Protein AF-A0A434MG94-F1 (afdb_monomer_lite)

Foldseek 3Di:
DDPVVDDDPCPVVLVVLVVVPDQLLVSLVVVCVVVVPCPVPPCPNVVSVVSSVLVVQCVVPNDQSSCVVVVRHDDDD

Structure (mmCIF, N/CA/C/O backbone):
data_AF-A0A434MG94-F1
#
_entry.id   AF-A0A434MG94-F1
#
loop_
_atom_site.group_PDB
_atom_site.id
_atom_site.type_symbol
_atom_site.label_atom_id
_atom_site.label_alt_id
_atom_site.label_comp_id
_atom_site.label_asym_id
_atom_site.label_entity_id
_atom_site.label_seq_id
_atom_site.pdbx_PDB_ins_code
_atom_site.Cartn_x
_atom_site.Cartn_y
_atom_site.Cartn_z
_atom_site.occupancy
_atom_site.B_iso_or_equiv
_atom_site.auth_seq_id
_atom_site.auth_comp_id
_atom_site.auth_asym_id
_atom_site.auth_atom_id
_atom_site.pdbx_PDB_model_num
ATOM 1 N N . LEU A 1 1 ? -17.000 -5.472 -22.278 1.00 71.19 1 LEU A N 1
ATOM 2 C CA . LEU A 1 1 ? -15.574 -5.515 -22.678 1.00 71.19 1 LEU A CA 1
ATOM 3 C C . LEU A 1 1 ? -14.991 -6.836 -22.188 1.00 71.19 1 LEU A C 1
ATOM 5 O O . LEU A 1 1 ? -15.498 -7.320 -21.181 1.00 71.19 1 LEU A O 1
ATOM 9 N N . PRO A 1 2 ? -14.022 -7.445 -22.889 1.00 82.56 2 PRO A N 1
ATOM 10 C CA . PRO A 1 2 ? -13.332 -8.636 -22.385 1.00 82.56 2 PRO A CA 1
ATOM 11 C C . PRO A 1 2 ? -12.500 -8.294 -21.137 1.00 82.56 2 PRO A C 1
ATOM 13 O O . PRO A 1 2 ? -12.064 -7.153 -21.001 1.00 82.56 2 PRO A O 1
ATOM 16 N N . GLU A 1 3 ? -12.268 -9.261 -20.242 1.00 68.81 3 GLU A N 1
ATOM 17 C CA . GLU A 1 3 ? -1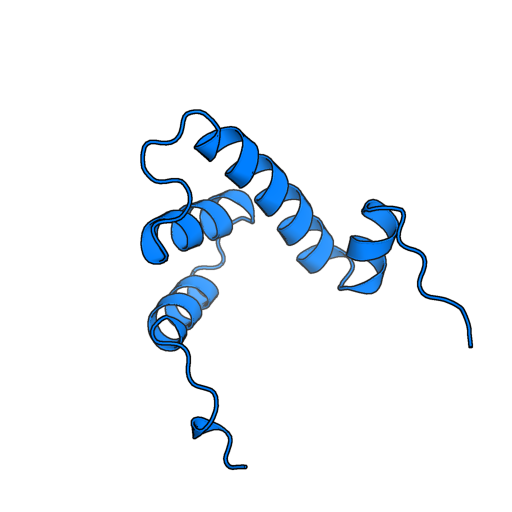1.474 -9.063 -19.009 1.00 68.81 3 GLU A CA 1
ATOM 18 C C . GLU A 1 3 ? -10.081 -8.488 -19.293 1.00 68.81 3 GLU A C 1
ATOM 20 O O . GLU A 1 3 ? -9.628 -7.584 -18.600 1.00 68.81 3 GLU A O 1
ATOM 25 N N . SER A 1 4 ? -9.451 -8.913 -20.389 1.00 70.19 4 SER A N 1
ATOM 26 C CA . SER A 1 4 ? -8.135 -8.433 -20.826 1.00 70.19 4 SER A CA 1
ATOM 27 C C . SER A 1 4 ? -8.109 -6.975 -21.303 1.00 70.19 4 SER A C 1
ATOM 29 O O . SER A 1 4 ? -7.088 -6.515 -21.802 1.00 70.19 4 SER A O 1
ATOM 31 N N . HIS A 1 5 ? -9.233 -6.258 -21.254 1.00 74.88 5 HIS A N 1
ATOM 32 C CA . HIS A 1 5 ? -9.296 -4.855 -21.655 1.00 74.88 5 HIS A CA 1
ATOM 33 C C . HIS A 1 5 ? -8.781 -3.908 -20.562 1.00 74.88 5 HIS A C 1
ATOM 35 O O . HIS A 1 5 ? -8.355 -2.799 -20.870 1.00 74.88 5 HIS A O 1
ATOM 41 N N . PHE A 1 6 ? -8.813 -4.337 -19.298 1.00 74.56 6 PHE A N 1
ATOM 42 C CA . PHE A 1 6 ? -8.322 -3.569 -18.158 1.00 74.56 6 PHE A CA 1
ATOM 43 C C . PHE A 1 6 ? -7.130 -4.303 -17.553 1.00 74.56 6 PHE A C 1
ATOM 45 O O . PHE A 1 6 ? -7.280 -5.023 -16.574 1.00 74.56 6 PHE A O 1
ATOM 52 N N . THR A 1 7 ? -5.968 -4.162 -18.186 1.00 84.12 7 THR A N 1
ATOM 53 C CA . THR A 1 7 ? -4.712 -4.729 -17.684 1.00 84.12 7 THR A CA 1
ATOM 54 C C . THR A 1 7 ? -3.779 -3.612 -17.253 1.00 84.12 7 THR A C 1
ATOM 56 O O . THR A 1 7 ? -3.463 -2.730 -18.060 1.00 84.12 7 THR A O 1
ATOM 59 N N . ASP A 1 8 ? -3.325 -3.662 -16.010 1.00 87.06 8 ASP A N 1
ATOM 60 C CA . ASP A 1 8 ? -2.260 -2.811 -15.503 1.00 87.06 8 ASP A CA 1
ATOM 61 C C . ASP A 1 8 ? -0.893 -3.455 -15.814 1.00 87.06 8 ASP A C 1
ATOM 63 O O . ASP A 1 8 ? -0.733 -4.672 -15.667 1.00 87.06 8 ASP A O 1
ATOM 67 N N . PRO A 1 9 ? 0.133 -2.682 -16.221 1.00 89.44 9 PRO A N 1
ATOM 68 C CA . PRO A 1 9 ? 1.495 -3.197 -16.385 1.00 89.44 9 PRO A CA 1
ATOM 69 C C . PRO A 1 9 ? 2.045 -3.931 -15.151 1.00 89.44 9 PRO A C 1
ATOM 71 O O . PRO A 1 9 ? 2.960 -4.747 -15.280 1.00 89.44 9 PRO A O 1
ATOM 74 N N . LEU A 1 10 ? 1.506 -3.648 -13.964 1.00 91.12 10 LEU A N 1
ATOM 75 C CA . LEU A 1 10 ? 1.890 -4.267 -12.705 1.00 91.12 10 LEU A CA 1
ATOM 76 C C . LEU A 1 10 ? 1.082 -5.527 -12.357 1.00 91.12 10 LEU A C 1
ATOM 78 O O . LEU A 1 10 ? 1.456 -6.207 -11.405 1.00 91.12 10 LEU A O 1
ATOM 82 N N . ASP A 1 11 ? 0.039 -5.897 -13.107 1.00 90.12 11 ASP A N 1
ATOM 83 C CA . ASP A 1 11 ? -0.853 -7.015 -12.751 1.00 90.12 11 ASP A CA 1
ATOM 84 C C . ASP A 1 11 ? -0.090 -8.314 -12.468 1.00 90.12 11 ASP A C 1
ATOM 86 O O . ASP A 1 11 ? -0.291 -8.961 -11.439 1.00 90.12 11 ASP A O 1
ATOM 90 N N . LEU A 1 12 ? 0.847 -8.678 -13.350 1.00 90.50 12 LEU A N 1
ATOM 91 C CA . LEU A 1 12 ? 1.608 -9.922 -13.224 1.00 90.50 12 LEU A CA 1
ATOM 92 C C . LEU A 1 12 ? 2.517 -9.919 -11.988 1.00 90.50 12 LEU A C 1
ATOM 94 O O . LEU A 1 12 ? 2.635 -10.934 -11.298 1.00 90.50 12 LEU A O 1
ATOM 98 N N . VAL A 1 13 ? 3.155 -8.786 -11.687 1.00 91.31 13 VAL A N 1
ATOM 99 C CA . VAL A 1 13 ? 4.059 -8.679 -10.532 1.00 91.31 13 VAL A CA 1
ATOM 100 C C . VAL A 1 13 ? 3.291 -8.566 -9.217 1.00 91.31 13 VAL A C 1
ATOM 102 O O . VAL A 1 13 ? 3.733 -9.122 -8.213 1.00 91.31 13 VAL A O 1
ATOM 105 N N . LEU A 1 14 ? 2.122 -7.922 -9.217 1.00 91.31 14 LEU A N 1
ATOM 106 C CA . LEU A 1 14 ? 1.238 -7.851 -8.055 1.00 91.31 14 LEU A CA 1
ATOM 107 C C . LEU A 1 14 ? 0.622 -9.219 -7.738 1.00 91.31 14 LEU A C 1
ATOM 109 O O . LEU A 1 14 ? 0.622 -9.623 -6.576 1.00 91.31 14 LEU A O 1
ATOM 113 N N . ALA A 1 15 ? 0.198 -9.977 -8.754 1.00 90.38 15 ALA A N 1
ATOM 114 C CA . ALA A 1 15 ? -0.287 -11.345 -8.569 1.00 90.38 15 ALA A CA 1
ATOM 115 C C . ALA A 1 15 ? 0.779 -12.253 -7.929 1.00 90.38 15 ALA A C 1
ATOM 117 O O . ALA A 1 15 ? 0.474 -13.048 -7.043 1.00 90.38 15 ALA A O 1
ATOM 118 N N . ALA A 1 16 ? 2.050 -12.097 -8.316 1.00 91.25 16 ALA A N 1
ATOM 119 C CA . ALA A 1 16 ? 3.161 -12.839 -7.718 1.00 91.25 16 ALA A CA 1
ATOM 120 C C . ALA A 1 16 ? 3.480 -12.423 -6.267 1.00 91.25 16 ALA A C 1
ATOM 122 O O . ALA A 1 16 ? 4.050 -13.211 -5.511 1.00 91.25 16 ALA A O 1
ATOM 123 N N . LEU A 1 17 ? 3.144 -11.195 -5.851 1.00 90.88 17 LEU A N 1
ATOM 124 C CA . LEU A 1 17 ? 3.262 -10.792 -4.446 1.00 90.88 17 LEU A CA 1
ATOM 125 C C . LEU A 1 17 ? 2.200 -11.460 -3.571 1.00 90.88 17 LEU A C 1
ATOM 127 O O . LEU A 1 17 ? 2.508 -11.842 -2.442 1.00 90.88 17 LEU A O 1
ATOM 131 N N . ASP A 1 18 ? 0.983 -11.628 -4.087 1.00 84.38 18 ASP A N 1
ATOM 132 C CA . ASP A 1 18 ? -0.139 -12.178 -3.321 1.00 84.38 18 ASP A CA 1
ATOM 133 C C . ASP A 1 18 ? 0.106 -13.636 -2.889 1.00 84.38 18 ASP A C 1
ATOM 135 O O . ASP A 1 18 ? -0.225 -14.038 -1.773 1.00 84.38 18 ASP A O 1
ATOM 139 N N . THR A 1 19 ? 0.835 -14.414 -3.697 1.00 89.31 19 THR A N 1
ATOM 140 C CA . THR A 1 19 ? 1.183 -15.811 -3.374 1.00 89.31 19 THR A CA 1
ATOM 141 C C . THR A 1 19 ? 2.179 -15.960 -2.220 1.00 89.31 19 THR A C 1
ATOM 143 O O . THR A 1 19 ? 2.456 -17.076 -1.786 1.00 89.31 19 THR A O 1
ATOM 146 N N . ARG A 1 20 ? 2.786 -14.866 -1.744 1.00 88.94 20 ARG A N 1
ATOM 147 C CA . ARG A 1 20 ? 3.858 -14.896 -0.733 1.00 88.94 20 ARG A CA 1
ATOM 148 C C . ARG A 1 20 ? 3.350 -14.788 0.706 1.00 88.94 20 ARG A C 1
ATOM 150 O O . ARG A 1 20 ? 4.169 -14.864 1.616 1.00 88.94 20 ARG A O 1
ATOM 157 N N . HIS A 1 21 ? 2.041 -14.605 0.915 1.00 87.88 21 HIS A N 1
ATOM 158 C CA . HIS A 1 21 ? 1.406 -14.484 2.239 1.00 87.88 21 HIS A CA 1
ATOM 159 C C . HIS A 1 21 ? 2.105 -13.485 3.180 1.00 87.88 21 HIS A C 1
ATOM 161 O O . HIS A 1 21 ? 2.256 -13.723 4.377 1.00 87.88 21 HIS A O 1
ATOM 167 N N . LEU A 1 22 ? 2.549 -12.360 2.620 1.00 94.69 22 LEU A N 1
ATOM 168 C CA . LEU A 1 22 ? 3.265 -11.320 3.350 1.00 94.69 22 LEU A CA 1
ATOM 169 C C . LEU A 1 22 ? 2.354 -10.607 4.359 1.00 94.69 22 LEU A C 1
ATOM 171 O O . LEU A 1 22 ? 1.155 -10.404 4.115 1.00 94.69 22 LEU A O 1
ATOM 175 N N . SER A 1 23 ? 2.948 -10.118 5.450 1.00 95.75 23 SER A N 1
ATOM 176 C CA . SER A 1 23 ? 2.268 -9.168 6.337 1.00 95.75 23 SER A CA 1
ATOM 177 C C . SER A 1 23 ? 1.825 -7.916 5.565 1.00 95.75 23 SER A C 1
ATOM 179 O O . SER A 1 23 ? 2.297 -7.643 4.454 1.00 95.75 23 SER A O 1
ATOM 181 N N . ALA A 1 24 ? 0.897 -7.131 6.123 1.00 95.88 24 ALA A N 1
ATOM 182 C CA . ALA A 1 24 ? 0.442 -5.907 5.463 1.00 95.88 24 ALA A CA 1
ATOM 183 C C . ALA A 1 24 ? 1.599 -4.923 5.209 1.00 95.88 24 ALA A C 1
ATOM 185 O O . ALA A 1 24 ? 1.697 -4.374 4.114 1.00 95.88 24 ALA A O 1
ATOM 186 N N . GLY A 1 25 ? 2.515 -4.771 6.173 1.00 96.94 25 GLY A N 1
ATOM 187 C CA . GLY A 1 25 ? 3.696 -3.913 6.036 1.00 96.94 25 GLY A CA 1
ATOM 188 C C . GLY A 1 25 ? 4.629 -4.358 4.911 1.00 96.94 25 GLY A C 1
ATOM 189 O O . GLY A 1 25 ? 4.978 -3.561 4.043 1.00 96.94 25 GLY A O 1
ATOM 190 N N . GLU A 1 26 ? 4.972 -5.647 4.868 1.00 97.50 26 GLU A N 1
ATOM 191 C CA . GLU A 1 26 ? 5.815 -6.212 3.806 1.00 97.50 26 GLU A CA 1
ATOM 192 C C . GLU A 1 26 ? 5.149 -6.117 2.428 1.00 97.50 26 GLU A C 1
ATOM 194 O O . GLU A 1 26 ? 5.814 -5.801 1.443 1.00 97.50 26 GLU A O 1
ATOM 199 N N . THR A 1 27 ? 3.831 -6.344 2.358 1.00 97.06 27 THR A N 1
ATOM 200 C CA . THR A 1 27 ? 3.062 -6.201 1.112 1.00 97.06 27 THR A CA 1
ATOM 201 C C . THR A 1 27 ? 3.145 -4.765 0.599 1.00 97.06 27 THR A C 1
ATOM 203 O O . THR A 1 27 ? 3.493 -4.540 -0.557 1.00 97.06 27 THR A O 1
ATOM 206 N N . VAL A 1 28 ? 2.857 -3.780 1.455 1.00 97.19 28 VAL A N 1
ATOM 207 C CA . VAL A 1 28 ? 2.850 -2.363 1.069 1.00 97.19 28 VAL A CA 1
ATOM 208 C C . VAL A 1 28 ? 4.242 -1.890 0.671 1.00 97.19 28 VAL A C 1
ATOM 210 O O . VAL A 1 28 ? 4.379 -1.229 -0.356 1.00 97.19 28 VAL A O 1
ATOM 213 N N . ALA A 1 29 ? 5.280 -2.265 1.422 1.00 97.31 29 ALA A N 1
ATOM 214 C CA . ALA A 1 29 ? 6.656 -1.932 1.068 1.00 97.31 29 ALA A CA 1
ATOM 215 C C . ALA A 1 29 ? 7.031 -2.484 -0.319 1.00 97.31 29 ALA A C 1
ATOM 217 O O . ALA A 1 29 ? 7.562 -1.743 -1.147 1.00 97.31 29 ALA A O 1
ATOM 218 N N . ALA A 1 30 ? 6.679 -3.744 -0.605 1.00 96.44 30 ALA A N 1
ATOM 219 C CA . ALA A 1 30 ? 6.941 -4.367 -1.899 1.00 96.44 30 ALA A CA 1
ATOM 220 C C . ALA A 1 30 ? 6.180 -3.684 -3.048 1.00 96.44 30 ALA A C 1
ATOM 222 O O . ALA A 1 30 ? 6.754 -3.461 -4.113 1.00 96.44 30 ALA A O 1
ATOM 223 N N . VAL A 1 31 ? 4.917 -3.298 -2.837 1.00 95.88 31 VAL A N 1
ATOM 224 C CA . VAL A 1 31 ? 4.140 -2.534 -3.829 1.00 95.88 31 VAL A CA 1
ATOM 225 C C . VAL A 1 31 ? 4.757 -1.154 -4.068 1.00 95.88 31 VAL A C 1
ATOM 227 O O . VAL A 1 31 ? 4.878 -0.737 -5.218 1.00 95.88 31 VAL A O 1
ATOM 230 N N . PHE A 1 32 ? 5.200 -0.458 -3.016 1.00 96.81 32 PHE A N 1
ATOM 231 C CA . PHE A 1 32 ? 5.884 0.832 -3.149 1.00 96.81 32 PHE A CA 1
ATOM 232 C C . PHE A 1 32 ? 7.177 0.707 -3.959 1.00 96.81 32 PHE A C 1
ATOM 234 O O . PHE A 1 32 ? 7.457 1.570 -4.788 1.00 96.81 32 PHE A O 1
ATOM 241 N N . ASP A 1 33 ? 7.945 -0.363 -3.751 1.00 95.31 33 ASP A N 1
ATOM 242 C CA . ASP A 1 33 ? 9.164 -0.621 -4.517 1.00 95.31 33 ASP A CA 1
ATOM 243 C C . ASP A 1 33 ? 8.878 -0.956 -5.985 1.00 95.31 33 ASP A C 1
ATOM 245 O O . ASP A 1 33 ? 9.538 -0.402 -6.866 1.00 95.31 33 ASP A O 1
ATOM 249 N N . LEU A 1 34 ? 7.874 -1.797 -6.263 1.00 94.69 34 LEU A N 1
ATOM 250 C CA . LEU A 1 34 ? 7.480 -2.164 -7.629 1.00 94.69 34 LEU A CA 1
ATOM 251 C C . LEU A 1 34 ? 6.933 -0.971 -8.420 1.00 94.69 34 LEU A C 1
ATOM 253 O O . LEU A 1 34 ? 7.314 -0.768 -9.570 1.00 94.69 34 LEU A O 1
ATOM 257 N N . ALA A 1 35 ? 6.055 -0.178 -7.804 1.00 93.50 35 ALA A N 1
ATOM 258 C CA . ALA A 1 35 ? 5.425 0.976 -8.442 1.00 93.50 35 ALA A CA 1
ATOM 259 C C . ALA A 1 35 ? 6.311 2.236 -8.422 1.00 93.50 35 ALA A C 1
ATOM 261 O O . ALA A 1 35 ? 5.996 3.233 -9.069 1.00 93.50 35 ALA A O 1
ATOM 262 N N . GLY A 1 36 ? 7.414 2.224 -7.664 1.00 93.81 36 GLY A N 1
ATOM 263 C CA . GLY A 1 36 ? 8.293 3.380 -7.486 1.00 93.81 36 GLY A CA 1
ATOM 264 C C . GLY A 1 36 ? 7.690 4.502 -6.630 1.00 93.81 36 GLY A C 1
ATOM 265 O O . GLY A 1 36 ? 8.136 5.650 -6.724 1.00 93.81 36 GLY A O 1
ATOM 266 N N . PHE A 1 37 ? 6.697 4.205 -5.788 1.00 94.44 37 PHE A N 1
ATOM 267 C CA . PHE A 1 37 ? 6.026 5.211 -4.966 1.00 94.44 37 PHE A CA 1
ATOM 268 C C . PHE A 1 37 ? 6.956 5.839 -3.924 1.00 94.44 37 PHE A C 1
ATOM 270 O O . PHE A 1 37 ? 7.695 5.154 -3.213 1.00 94.44 37 PHE A O 1
ATOM 277 N N . ALA A 1 38 ? 6.883 7.173 -3.826 1.00 94.75 38 ALA A N 1
ATOM 278 C CA . ALA A 1 38 ? 7.618 7.998 -2.863 1.00 94.75 38 ALA A CA 1
ATOM 279 C C . ALA A 1 38 ? 9.133 7.698 -2.794 1.00 94.75 38 ALA A C 1
ATOM 281 O O . ALA A 1 38 ? 9.772 7.917 -1.763 1.00 94.75 38 ALA A O 1
ATOM 282 N N . LYS A 1 39 ? 9.731 7.186 -3.879 1.00 94.62 39 LYS A N 1
ATOM 283 C CA . LYS A 1 39 ? 11.150 6.818 -3.924 1.00 94.62 39 LYS A CA 1
ATOM 284 C C . LYS A 1 39 ? 12.031 8.033 -3.616 1.00 94.62 39 LYS A C 1
ATOM 286 O O . LYS A 1 39 ? 11.967 9.042 -4.308 1.00 94.62 39 LYS A O 1
ATOM 291 N N . GLY A 1 40 ? 12.858 7.922 -2.574 1.00 93.31 40 GLY A N 1
ATOM 292 C CA . GLY A 1 40 ? 13.732 9.006 -2.104 1.00 93.31 40 GLY A CA 1
ATOM 293 C C . GLY A 1 40 ? 13.021 10.134 -1.342 1.00 93.31 40 GLY A C 1
ATOM 294 O O . GLY A 1 40 ? 13.678 11.090 -0.940 1.00 93.31 40 GLY A O 1
ATOM 295 N N . GLY A 1 41 ? 11.705 10.039 -1.127 1.00 95.06 41 GLY A N 1
ATOM 296 C CA . GLY A 1 41 ? 10.945 11.011 -0.344 1.00 95.06 41 GLY A CA 1
ATOM 297 C C . GLY A 1 41 ? 11.103 10.790 1.161 1.00 95.06 41 GLY A C 1
ATOM 298 O O . GLY A 1 41 ? 11.092 9.651 1.627 1.00 95.06 41 GLY A O 1
ATOM 299 N N . ALA A 1 42 ? 11.194 11.881 1.924 1.00 95.56 42 ALA A N 1
ATOM 300 C CA . ALA A 1 42 ? 11.330 11.837 3.384 1.00 95.56 42 ALA A CA 1
ATOM 301 C C . ALA A 1 42 ? 10.151 11.123 4.074 1.00 95.56 42 ALA A C 1
ATOM 303 O O . ALA A 1 42 ? 10.346 10.391 5.038 1.00 95.56 42 ALA A O 1
ATOM 304 N N . GLU A 1 43 ? 8.943 11.261 3.522 1.00 96.25 43 GLU A N 1
ATOM 305 C CA . GLU A 1 43 ? 7.710 10.693 4.083 1.00 96.25 43 GLU A CA 1
ATOM 306 C C . GLU A 1 43 ? 7.443 9.240 3.668 1.00 96.25 43 GLU A C 1
ATOM 308 O O . GLU A 1 43 ? 6.390 8.689 3.987 1.00 96.25 43 GLU A O 1
ATOM 313 N N . ARG A 1 44 ? 8.356 8.588 2.931 1.00 97.00 44 ARG A N 1
ATOM 314 C CA . ARG A 1 44 ? 8.099 7.247 2.379 1.00 97.00 44 ARG A CA 1
ATOM 315 C C . ARG A 1 44 ? 7.732 6.235 3.464 1.00 97.00 44 ARG A C 1
ATOM 317 O O . ARG A 1 44 ? 6.811 5.452 3.261 1.00 97.00 44 ARG A O 1
ATOM 324 N N . LEU A 1 45 ? 8.440 6.248 4.592 1.00 96.75 45 LEU A N 1
ATOM 325 C CA . LEU A 1 45 ? 8.169 5.327 5.700 1.00 96.75 45 LEU A CA 1
ATOM 326 C C . LEU A 1 45 ? 6.807 5.615 6.340 1.00 96.75 45 LEU A C 1
ATOM 328 O O . LEU A 1 45 ? 6.005 4.699 6.472 1.00 96.75 45 LEU A O 1
ATOM 332 N N . THR A 1 46 ? 6.498 6.888 6.603 1.00 97.31 46 THR A N 1
ATOM 333 C CA . THR A 1 46 ? 5.190 7.319 7.120 1.00 97.31 46 THR A CA 1
ATOM 334 C C . THR A 1 46 ? 4.037 6.845 6.230 1.00 97.31 46 THR A C 1
ATOM 336 O O . THR A 1 46 ? 3.022 6.349 6.717 1.00 97.31 46 THR A O 1
ATOM 339 N N . LEU A 1 47 ? 4.191 6.969 4.907 1.00 97.75 47 LEU A N 1
ATOM 340 C CA . LEU A 1 47 ? 3.182 6.536 3.939 1.00 97.75 47 LEU A CA 1
ATOM 341 C C . LEU A 1 47 ? 3.029 5.012 3.894 1.00 97.75 47 LEU A C 1
ATOM 343 O O . LEU A 1 47 ? 1.905 4.527 3.760 1.00 97.75 47 LEU A O 1
ATOM 347 N N . ILE A 1 48 ? 4.129 4.264 4.020 1.00 97.75 48 ILE A N 1
ATOM 348 C CA . ILE A 1 48 ? 4.090 2.799 4.112 1.00 97.75 48 ILE A CA 1
ATOM 349 C C . ILE A 1 48 ? 3.332 2.372 5.365 1.00 97.75 48 ILE A C 1
ATOM 351 O O . ILE A 1 48 ? 2.436 1.539 5.260 1.00 97.75 48 ILE A O 1
ATOM 355 N N . ASP A 1 49 ? 3.632 2.964 6.520 1.00 97.50 49 ASP A N 1
ATOM 356 C CA . ASP A 1 49 ? 2.969 2.618 7.779 1.00 97.50 49 ASP A CA 1
ATOM 357 C C . ASP A 1 49 ? 1.462 2.900 7.712 1.00 97.50 49 ASP A C 1
ATOM 359 O O . ASP A 1 49 ? 0.642 2.058 8.090 1.00 97.50 49 ASP A O 1
ATOM 363 N N . LEU A 1 50 ? 1.081 4.056 7.156 1.00 96.31 50 LEU A N 1
ATOM 364 C CA . LEU A 1 50 ? -0.323 4.422 6.976 1.00 96.31 50 LEU A CA 1
ATOM 365 C C . LEU A 1 50 ? -1.049 3.445 6.039 1.00 96.31 50 LEU A C 1
ATOM 367 O O . LEU A 1 50 ? -2.120 2.930 6.369 1.00 96.31 50 LEU A O 1
ATOM 371 N N . ALA A 1 51 ? -0.462 3.158 4.876 1.00 96.56 51 ALA A N 1
ATOM 372 C CA . ALA A 1 51 ? -1.049 2.235 3.913 1.00 96.56 51 ALA A CA 1
ATOM 373 C C . ALA A 1 51 ? -1.111 0.798 4.458 1.00 96.56 51 ALA A C 1
ATOM 375 O O . ALA A 1 51 ? -2.100 0.101 4.223 1.00 96.56 51 ALA A O 1
ATOM 376 N N . ALA A 1 52 ? -0.116 0.365 5.234 1.00 97.06 52 ALA A N 1
ATOM 377 C CA . ALA A 1 52 ? -0.108 -0.941 5.885 1.00 97.06 52 ALA A CA 1
ATOM 378 C C . ALA A 1 52 ? -1.244 -1.069 6.907 1.00 97.06 52 ALA A C 1
ATOM 380 O O . ALA A 1 52 ?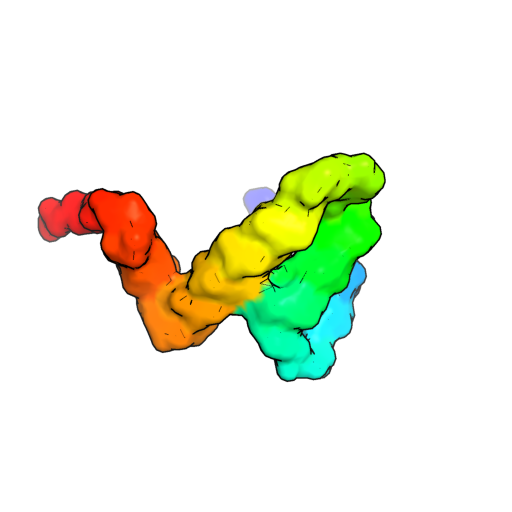 -1.952 -2.075 6.904 1.00 97.06 52 ALA A O 1
ATOM 381 N N . ALA A 1 53 ? -1.484 -0.036 7.721 1.00 94.69 53 ALA A N 1
ATOM 382 C CA . ALA A 1 53 ? -2.601 -0.018 8.664 1.00 94.69 53 ALA A CA 1
ATOM 383 C C . ALA A 1 53 ? -3.965 -0.124 7.954 1.00 94.69 53 ALA A C 1
ATOM 385 O O . ALA A 1 53 ? -4.867 -0.829 8.420 1.00 94.69 53 ALA A O 1
ATOM 386 N N . HIS A 1 54 ? -4.119 0.537 6.803 1.00 94.19 54 HIS A N 1
ATOM 387 C CA . HIS A 1 54 ? -5.331 0.429 5.990 1.00 94.19 54 HIS A CA 1
ATOM 388 C C . HIS A 1 54 ? -5.494 -0.952 5.352 1.00 94.19 54 HIS A C 1
ATOM 390 O O . HIS A 1 54 ? -6.589 -1.516 5.413 1.00 94.19 54 HIS A O 1
ATOM 396 N N . LEU A 1 55 ? -4.422 -1.516 4.788 1.00 95.25 55 LEU A N 1
ATOM 397 C CA . LEU A 1 55 ? -4.445 -2.852 4.197 1.00 95.25 55 LEU A CA 1
ATOM 398 C C . LEU A 1 55 ? -4.775 -3.924 5.240 1.00 95.25 55 LEU A C 1
ATOM 400 O O . LEU A 1 55 ? -5.583 -4.809 4.969 1.00 95.25 55 LEU A O 1
ATOM 404 N N . GLU A 1 56 ? -4.202 -3.829 6.438 1.00 95.06 56 GLU A N 1
ATOM 405 C CA . GLU A 1 56 ? -4.482 -4.769 7.524 1.00 95.06 56 GLU A CA 1
ATOM 406 C C . GLU A 1 56 ? -5.967 -4.749 7.894 1.00 95.06 56 GLU A C 1
ATOM 408 O O . GLU A 1 56 ? -6.628 -5.787 7.940 1.00 95.06 56 GLU A O 1
ATOM 413 N N . ARG A 1 57 ? -6.542 -3.554 8.064 1.00 93.38 57 ARG A N 1
ATOM 414 C CA . ARG A 1 57 ? -7.966 -3.437 8.375 1.00 93.38 57 ARG A CA 1
ATOM 415 C C . ARG A 1 57 ? -8.855 -3.944 7.241 1.00 93.38 57 ARG A C 1
ATOM 417 O O . ARG A 1 57 ? -9.884 -4.565 7.510 1.00 93.38 57 ARG A O 1
ATOM 424 N N . LEU A 1 58 ? -8.465 -3.696 5.992 1.00 94.06 58 LEU A N 1
ATOM 425 C CA . LEU A 1 58 ? -9.171 -4.212 4.824 1.00 94.06 58 LEU A CA 1
ATOM 426 C C . LEU A 1 58 ? -9.166 -5.747 4.806 1.00 94.06 58 LEU A C 1
ATOM 428 O O . LEU A 1 58 ? -10.210 -6.349 4.576 1.00 94.06 58 LEU A O 1
ATOM 432 N N . ARG A 1 59 ? -8.025 -6.379 5.102 1.00 93.31 59 ARG A N 1
ATOM 433 C CA . ARG A 1 59 ? -7.897 -7.843 5.180 1.00 93.31 59 ARG A CA 1
ATOM 434 C C . ARG A 1 59 ? -8.733 -8.442 6.313 1.00 93.31 59 ARG A C 1
ATOM 436 O O . ARG A 1 59 ? -9.346 -9.485 6.122 1.00 93.31 59 ARG A O 1
ATOM 443 N N . GLN A 1 60 ? -8.789 -7.781 7.469 1.00 92.75 60 GLN A N 1
ATOM 444 C CA . GLN A 1 60 ? -9.505 -8.287 8.645 1.00 92.75 60 GLN A CA 1
ATOM 445 C C . GLN A 1 60 ? -11.025 -8.084 8.584 1.00 92.75 60 GLN A C 1
ATOM 447 O O . GLN A 1 60 ? -11.779 -8.944 9.032 1.00 92.75 60 GLN A O 1
ATOM 452 N N . GLY A 1 61 ? -11.487 -6.934 8.085 1.00 90.50 61 GLY A N 1
ATOM 453 C CA . GLY A 1 61 ? -12.894 -6.521 8.189 1.00 90.50 61 GLY A CA 1
ATOM 454 C C . GLY A 1 61 ? -13.558 -6.155 6.864 1.00 90.50 61 GLY A C 1
ATOM 455 O O . GLY A 1 61 ? -14.715 -5.729 6.851 1.00 90.50 61 GLY A O 1
ATOM 456 N N . GLY A 1 62 ? -12.841 -6.284 5.750 1.00 91.94 62 GLY A N 1
ATOM 457 C CA . GLY A 1 62 ? -13.326 -5.892 4.437 1.00 91.94 62 GLY A CA 1
ATOM 458 C C . GLY A 1 62 ? -13.502 -4.380 4.277 1.00 91.94 62 GLY A C 1
ATOM 459 O O . GLY A 1 62 ? -13.139 -3.557 5.125 1.00 91.94 62 GLY A O 1
ATOM 460 N N . 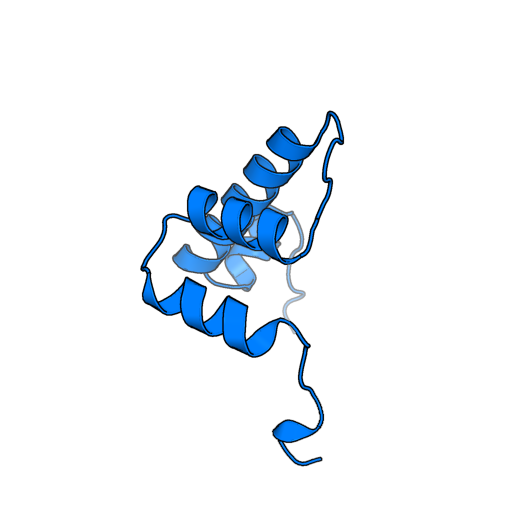VAL A 1 63 ? -14.078 -4.008 3.136 1.00 91.75 63 VAL A N 1
ATOM 461 C CA . VAL A 1 63 ? -14.170 -2.619 2.661 1.00 91.75 63 VAL A CA 1
ATOM 462 C C . VAL A 1 63 ? -14.964 -1.724 3.622 1.00 91.75 63 VAL A C 1
ATOM 464 O O . VAL A 1 63 ? -14.535 -0.615 3.937 1.00 91.75 63 VAL A O 1
ATOM 467 N N . ALA A 1 64 ? -16.094 -2.205 4.148 1.00 89.19 64 ALA A N 1
ATOM 468 C CA . ALA A 1 64 ? -16.945 -1.421 5.047 1.00 89.19 64 ALA A CA 1
ATOM 469 C C . ALA A 1 64 ? -16.246 -1.075 6.376 1.00 89.19 64 ALA A C 1
ATOM 471 O O . ALA A 1 64 ? -16.351 0.056 6.863 1.00 89.19 64 ALA A O 1
ATOM 472 N N . ALA A 1 65 ? -15.498 -2.022 6.953 1.00 87.06 65 ALA A N 1
ATOM 473 C CA . ALA A 1 65 ? -14.742 -1.789 8.181 1.00 87.06 65 ALA A CA 1
ATOM 474 C C . ALA A 1 65 ? -13.579 -0.812 7.956 1.00 87.06 65 ALA A C 1
ATOM 476 O O . ALA A 1 65 ? -13.323 0.044 8.809 1.00 87.06 65 ALA A O 1
ATOM 477 N N . ALA A 1 66 ? -12.904 -0.911 6.805 1.00 89.75 66 ALA A N 1
ATOM 478 C CA . ALA A 1 66 ? -11.854 0.022 6.411 1.00 89.75 66 ALA A CA 1
ATOM 479 C C . ALA A 1 66 ? -12.392 1.460 6.296 1.00 89.75 66 ALA A C 1
ATOM 481 O O . ALA A 1 66 ? -11.844 2.360 6.929 1.00 89.75 66 ALA A O 1
ATOM 482 N N . PHE A 1 67 ? -13.515 1.672 5.600 1.00 87.56 67 PHE A N 1
ATOM 483 C CA . PHE A 1 67 ? -14.149 2.996 5.504 1.00 87.56 67 PHE A CA 1
ATOM 484 C C . PHE A 1 67 ? -14.627 3.537 6.853 1.00 87.56 67 PHE A C 1
ATOM 486 O O . PHE A 1 67 ? -14.412 4.709 7.158 1.00 87.56 67 PHE A O 1
ATOM 493 N N . THR A 1 68 ? -15.188 2.678 7.706 1.00 88.62 68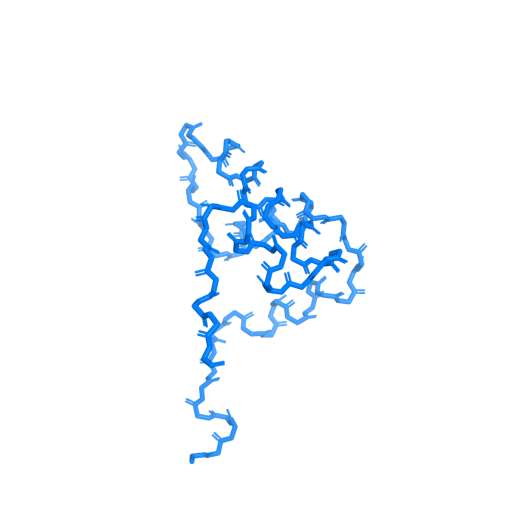 THR A N 1
ATOM 494 C CA . THR A 1 68 ? -15.605 3.074 9.059 1.00 88.62 68 THR A CA 1
ATOM 495 C C . THR A 1 68 ? -14.423 3.595 9.885 1.00 88.62 68 THR A C 1
ATOM 497 O O . THR A 1 68 ? -14.565 4.565 10.624 1.00 88.62 68 THR A O 1
ATOM 500 N N . ALA A 1 69 ? -13.234 3.002 9.729 1.00 85.62 69 ALA A N 1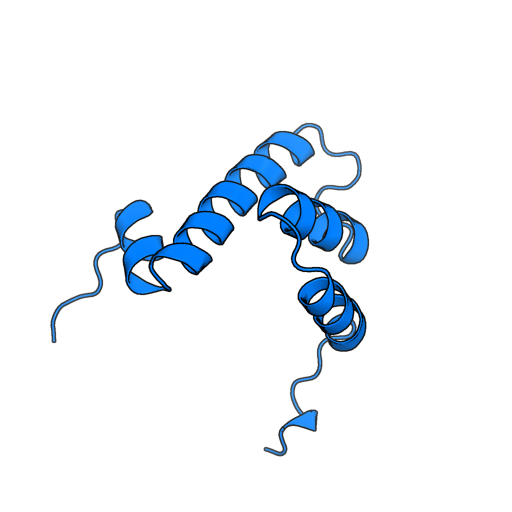
ATOM 501 C CA . ALA A 1 69 ? -11.999 3.466 10.376 1.00 85.62 69 ALA A CA 1
ATOM 502 C C . ALA A 1 69 ? -11.585 4.876 9.960 1.00 85.62 69 ALA A C 1
ATOM 504 O O . ALA A 1 69 ? -10.984 5.600 10.745 1.00 85.62 69 ALA A O 1
ATOM 505 N N . LEU A 1 70 ? -11.897 5.230 8.715 1.00 85.31 70 LEU A N 1
ATOM 506 C CA . LEU A 1 70 ? -11.636 6.537 8.126 1.00 85.31 70 LEU A CA 1
ATOM 507 C C . LEU A 1 70 ? -12.721 7.564 8.484 1.00 85.31 70 LEU A C 1
ATOM 509 O O . LEU A 1 70 ? -12.669 8.694 8.010 1.00 85.31 70 LEU A O 1
ATOM 513 N N . GLY A 1 71 ? -13.726 7.185 9.283 1.00 85.75 71 GLY A N 1
ATOM 514 C CA . GLY A 1 71 ? -14.876 8.037 9.596 1.00 85.75 71 GLY A CA 1
ATOM 515 C C . GLY A 1 71 ? -15.863 8.191 8.436 1.00 85.75 71 GLY A C 1
ATOM 516 O O . GLY A 1 71 ? -16.771 9.015 8.509 1.00 85.75 71 GLY A O 1
ATOM 517 N N . ILE A 1 72 ? -15.715 7.395 7.374 1.00 81.00 72 ILE A N 1
ATOM 518 C CA . ILE A 1 72 ? -16.594 7.415 6.206 1.00 81.00 72 ILE A CA 1
ATOM 519 C C . ILE A 1 72 ? -17.695 6.382 6.442 1.00 81.00 72 ILE A C 1
ATOM 521 O O . ILE A 1 72 ? -17.478 5.174 6.340 1.00 81.00 72 ILE A O 1
ATOM 525 N N . GLN A 1 73 ? -18.890 6.851 6.793 1.00 74.06 73 GLN A N 1
ATOM 526 C CA . GLN A 1 73 ? -20.050 5.980 6.958 1.00 74.06 73 GLN A CA 1
ATOM 527 C C . GLN A 1 73 ? -20.712 5.750 5.598 1.00 74.06 73 GLN A C 1
ATOM 529 O O . GLN A 1 73 ? -21.065 6.699 4.900 1.00 74.06 73 GLN A O 1
ATOM 534 N N . CYS A 1 74 ? -20.900 4.484 5.219 1.00 59.84 74 CYS A N 1
ATOM 535 C CA . CYS A 1 74 ? -21.745 4.148 4.079 1.00 59.84 74 CYS A CA 1
ATOM 536 C C . CYS A 1 74 ? -23.188 4.540 4.430 1.00 59.84 74 CYS A C 1
ATOM 538 O O . CYS A 1 74 ? -23.715 4.093 5.454 1.00 59.84 74 CYS A O 1
ATOM 540 N N . ALA A 1 75 ? -23.806 5.410 3.628 1.00 58.16 75 ALA A N 1
ATOM 541 C CA . ALA A 1 75 ? -25.195 5.798 3.828 1.00 58.16 75 ALA A CA 1
ATOM 542 C C . ALA A 1 75 ? -26.078 4.544 3.751 1.00 58.16 75 ALA A C 1
ATOM 544 O O . ALA A 1 75 ? -26.063 3.833 2.746 1.00 58.16 75 ALA A O 1
ATOM 545 N N . LYS A 1 76 ? -26.828 4.256 4.821 1.00 53.53 76 LYS A N 1
ATOM 546 C CA . LYS A 1 76 ? -27.870 3.226 4.778 1.00 53.53 76 LYS A CA 1
ATOM 547 C C . LYS A 1 76 ? -28.922 3.681 3.763 1.00 53.53 76 LYS A C 1
ATOM 549 O O . LYS A 1 76 ? -29.501 4.751 3.947 1.00 53.53 76 LYS A O 1
ATOM 554 N N . THR A 1 77 ? -29.095 2.902 2.699 1.00 48.31 77 THR A N 1
ATOM 555 C CA . THR A 1 77 ? -30.234 3.004 1.774 1.00 48.31 77 THR A CA 1
ATOM 556 C C . THR A 1 77 ? -31.420 2.234 2.326 1.00 48.31 77 THR A C 1
ATOM 558 O O . THR A 1 77 ? -31.188 1.243 3.057 1.00 48.31 77 THR A O 1
#

Radius of gyration: 14.9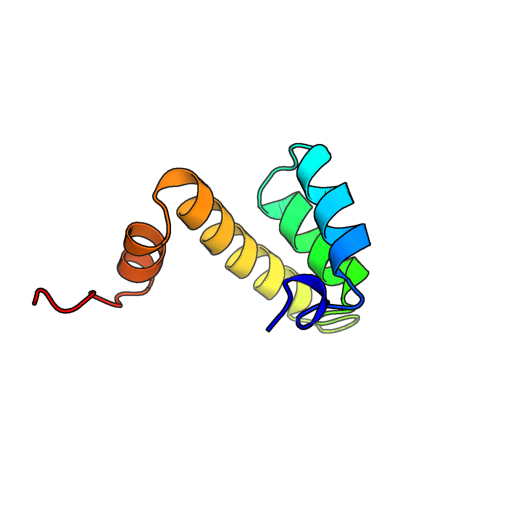1 Å; chains: 1; bounding box: 44×28×33 Å

pLDDT: mean 89.06, std 10.48, range [48.31, 97.75]

Secondary structure (DSSP, 8-state):
--GGGS--TTHHHHHHHHTT---HHHHHHHHHHHHTTTTT-TTHHHHHHHHHHHHHHHHHHHHHHHHHHTT-PPPP-

Sequence (77 aa):
LPESHFTDPLDLVLAALDTRHLSAGETVAAVFDLAGFAKGGAERLTLIDLAAAHLERLRQGGVAAAFTALGIQCAKT